Protein AF-A0A7S2BAM3-F1 (afdb_monomer)

Organism: NCBI:txid156173

Secondary structure (DSSP, 8-state):
--S---SSS---HHHHHHHHHHH-TT-HHHHHHHHHHHHHHHS--STTSHHHHHHHHHHGGGTHHHHHHHHHHHHGGG-HHHHHHHHHHHHHHH-SSSHHHHHHHH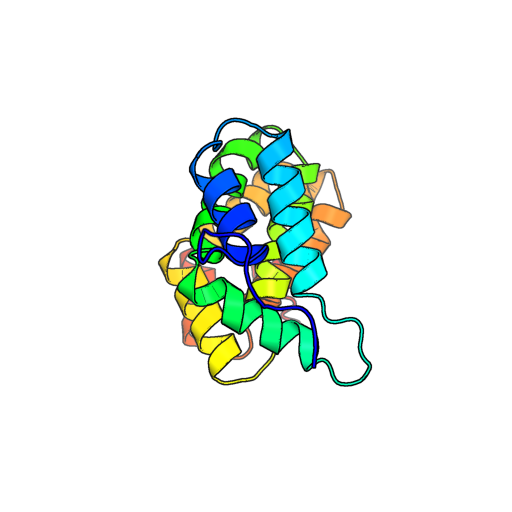HHHHTTHHHHHHHHHHHHTTT-HHHHHHHHHHHHHHHTT-HHHHHHHHHTT--GGGTT---

Radius of gyration: 15.67 Å; Cα contacts (8 Å, |Δi|>4): 222; chains: 1; bounding box: 31×48×42 Å

Sequence (167 aa):
RAAYESNGSGDSLFSVAIRAMSQHLQSMRVQLAGLRFIAHACSGSQEDGTAGASHAALFAPLGAMGATLAAMWTHVPGSSDAALTGCWALHALCAGSSPAARQRAARAVSEGAFVALVAVMRTHSSRLRSVYEAGCAALTAIVGEEEELRLAAEAAGVRSEWTGGSH

Solvent-accessible surface area (backbone atoms only — not comparable to full-atom values): 8896 Å² total; per-residue (Å²): 142,84,89,91,77,83,75,98,56,101,63,49,76,65,48,50,42,40,48,50,30,64,76,35,64,86,37,63,70,49,34,48,53,38,28,48,48,49,19,60,56,15,53,34,93,50,102,78,50,56,62,4,50,53,43,30,61,64,36,54,87,59,43,42,61,60,43,44,50,52,39,32,70,67,37,31,91,82,28,68,65,39,34,30,35,33,23,40,21,51,16,25,52,10,40,66,91,46,74,71,19,50,52,38,14,56,50,35,49,76,74,39,45,49,55,53,46,41,50,44,49,72,76,43,27,91,82,32,66,66,38,34,53,27,39,24,50,21,43,32,29,42,28,64,91,42,64,70,43,43,53,52,32,46,76,54,63,49,53,59,85,42,49,71,61,75,129

InterPro domains:
  IPR011989 Armadillo-like helical [G3DSA:1.25.10.10] (11-160)

Nearest PDB structures (foldseek):
  7sqc-assembly1_P0  TM=6.503E-01  e=2.611E+00  Chlamydomonas reinhardtii

pLDDT: mean 84.58, std 15.52, range [35.94, 95.94]

Mean predicted aligned error: 6.76 Å

Foldseek 3Di:
DDDPDDDPDNADPLLVLLVQLVVCLQDLVSLLVSLQVLLVQLVDPDPVSVRNLVVLVVNVVSCSLLSLLSSLVNPLLPDPSSLLSSLSSLLSSLADDDPSSQVSLVVSLVSPVLLSLVVNCVRPCVPDVSSLLSSLSNLLSSCPVPPVSVVSNVVSVNDPVSVPDDD

Structure (mmCIF, N/CA/C/O backbone):
data_AF-A0A7S2BAM3-F1
#
_entry.id   AF-A0A7S2BAM3-F1
#
loop_
_atom_site.group_PDB
_atom_site.id
_atom_site.type_symbol
_atom_site.label_atom_id
_atom_site.label_alt_id
_atom_site.label_comp_id
_atom_site.label_asym_id
_atom_site.label_entity_id
_atom_site.label_seq_id
_atom_site.pdbx_PDB_ins_code
_atom_site.Cartn_x
_atom_site.Cartn_y
_atom_site.Cartn_z
_atom_site.occupancy
_atom_site.B_iso_or_equiv
_atom_site.auth_seq_id
_atom_site.auth_comp_id
_atom_site.auth_asym_id
_atom_site.auth_atom_id
_atom_site.pdbx_PDB_model_num
ATOM 1 N N . ARG A 1 1 ? -7.253 32.234 -2.949 1.00 47.41 1 ARG A N 1
ATOM 2 C CA . ARG A 1 1 ? -7.460 33.001 -4.206 1.00 47.41 1 ARG A CA 1
ATOM 3 C C . ARG A 1 1 ? -6.062 33.248 -4.771 1.00 47.41 1 ARG A C 1
ATOM 5 O O . ARG A 1 1 ? -5.327 33.947 -4.102 1.00 47.41 1 ARG A O 1
ATOM 12 N N . ALA A 1 2 ? -5.544 32.649 -5.837 1.00 43.97 2 ALA A N 1
ATOM 13 C CA . ALA A 1 2 ? -6.028 31.833 -6.952 1.00 43.97 2 ALA A CA 1
ATOM 14 C C . ALA A 1 2 ? -4.862 30.870 -7.315 1.00 43.97 2 ALA A C 1
ATOM 16 O O . ALA A 1 2 ? -3.712 31.233 -7.103 1.00 43.97 2 ALA A O 1
ATOM 17 N N . ALA A 1 3 ? -5.064 29.617 -7.716 1.00 36.59 3 ALA A N 1
ATOM 18 C CA . ALA A 1 3 ? -5.393 29.265 -9.095 1.00 36.59 3 ALA A CA 1
ATOM 19 C C . ALA A 1 3 ? -5.883 27.803 -9.167 1.00 36.59 3 ALA A C 1
ATOM 21 O O . ALA A 1 3 ? -5.119 26.892 -9.467 1.00 36.59 3 ALA A O 1
ATOM 22 N N . TYR A 1 4 ? -7.162 27.582 -8.865 1.00 41.81 4 TYR A N 1
ATOM 23 C CA . TYR A 1 4 ? -7.838 26.299 -9.104 1.00 41.81 4 TYR A CA 1
ATOM 24 C C . TYR A 1 4 ? -9.052 26.484 -10.023 1.00 41.81 4 TYR A C 1
ATOM 26 O O . TYR A 1 4 ? -10.052 25.786 -9.903 1.00 41.81 4 TYR A O 1
ATOM 34 N N . GLU A 1 5 ? -8.965 27.441 -10.948 1.00 44.41 5 GLU A N 1
ATOM 35 C CA . GLU A 1 5 ? -9.977 27.629 -11.980 1.00 44.41 5 GLU A CA 1
ATOM 36 C C . GLU A 1 5 ? -9.396 27.365 -13.370 1.00 44.41 5 GLU A C 1
ATOM 38 O O . GLU A 1 5 ? -8.490 28.041 -13.851 1.00 44.41 5 GLU A O 1
ATOM 43 N N . SER A 1 6 ? -10.001 26.341 -13.971 1.00 52.62 6 SER A N 1
ATOM 44 C CA . SER A 1 6 ? -10.230 26.117 -15.394 1.00 52.62 6 SER A CA 1
ATOM 45 C C . SER A 1 6 ? -9.027 25.866 -16.302 1.00 52.62 6 SER A C 1
ATOM 47 O O . SER A 1 6 ? -8.514 26.764 -16.959 1.00 52.62 6 SER A O 1
ATOM 49 N N . ASN A 1 7 ? -8.750 24.577 -16.499 1.00 37.28 7 ASN A N 1
ATOM 50 C CA . ASN A 1 7 ? -8.525 24.036 -17.837 1.00 37.28 7 ASN A CA 1
ATOM 51 C C . ASN A 1 7 ? -9.506 22.874 -18.062 1.00 37.28 7 ASN A C 1
ATOM 53 O O . ASN A 1 7 ? -9.162 21.737 -17.781 1.00 37.28 7 ASN A O 1
ATOM 57 N N . GLY A 1 8 ? -10.736 23.177 -18.502 1.00 40.66 8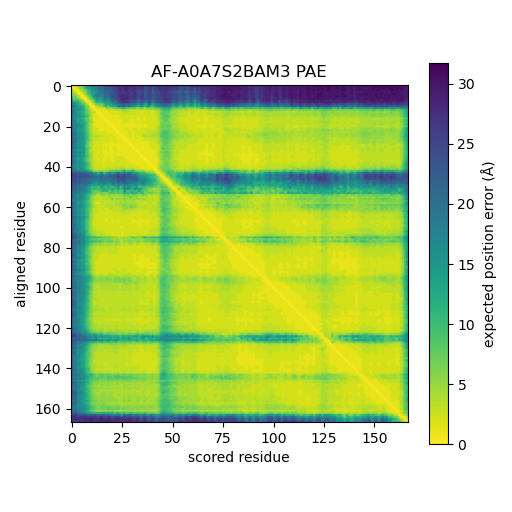 GLY A N 1
ATOM 58 C CA . GLY A 1 8 ? -11.633 22.362 -19.357 1.00 40.66 8 GLY A CA 1
ATOM 59 C C . GLY A 1 8 ? -11.940 20.871 -19.095 1.00 40.66 8 GLY A C 1
ATOM 60 O O . GLY A 1 8 ? -12.795 20.326 -19.782 1.00 40.66 8 GLY A O 1
ATOM 61 N N . SER A 1 9 ? -11.310 20.200 -18.138 1.00 47.66 9 SER A N 1
ATOM 62 C CA . SER A 1 9 ? -11.548 18.820 -17.712 1.00 47.66 9 SER A CA 1
ATOM 63 C C . SER A 1 9 ? -11.391 18.836 -16.200 1.00 47.66 9 SER A C 1
ATOM 65 O O . SER A 1 9 ? -10.351 19.272 -15.715 1.00 47.66 9 SER A O 1
ATOM 67 N N . GLY A 1 10 ? -12.414 18.446 -15.442 1.00 52.62 10 GLY A N 1
ATOM 68 C CA . GLY A 1 10 ? -12.460 18.532 -13.972 1.00 52.62 10 GLY A CA 1
ATOM 69 C C . GLY A 1 10 ? -11.477 17.618 -13.224 1.00 52.62 10 GLY A C 1
ATOM 70 O O . GLY A 1 10 ? -11.800 17.137 -12.143 1.00 52.62 10 GLY A O 1
ATOM 71 N N . ASP A 1 11 ? -10.303 17.355 -13.792 1.00 62.00 11 ASP A N 1
ATOM 72 C CA . ASP A 1 11 ? -9.311 16.432 -13.272 1.00 62.00 11 ASP A CA 1
ATOM 73 C C . ASP A 1 11 ? -8.252 17.186 -12.453 1.00 62.00 11 ASP A C 1
ATOM 75 O O . ASP A 1 11 ? -7.495 18.006 -12.975 1.00 62.00 11 ASP A O 1
ATOM 79 N N . SER A 1 12 ? -8.179 16.896 -11.152 1.00 85.75 12 SER A N 1
ATOM 80 C CA . SER A 1 12 ? -7.066 17.341 -10.312 1.00 85.75 12 SER A CA 1
ATOM 81 C C . SER A 1 12 ? -5.776 16.618 -10.716 1.00 85.75 12 SER A C 1
ATOM 83 O O . SER A 1 12 ? -5.812 15.528 -11.289 1.00 85.75 12 SER A O 1
ATOM 85 N N . LEU A 1 13 ? -4.607 17.169 -10.365 1.00 85.94 13 LEU A N 1
ATOM 86 C CA . LEU A 1 13 ? -3.326 16.479 -10.594 1.00 85.94 13 LEU A CA 1
ATOM 87 C C . LEU A 1 13 ? -3.334 15.056 -10.001 1.00 85.94 13 LEU A C 1
ATOM 89 O O . LEU A 1 13 ? -2.770 14.131 -10.584 1.00 85.94 13 LEU A O 1
ATOM 93 N N . PHE A 1 14 ? -4.032 14.875 -8.876 1.00 89.12 14 PHE A N 1
ATOM 94 C CA . PHE A 1 14 ? -4.244 13.576 -8.250 1.00 89.12 14 PHE A CA 1
ATOM 95 C C . PHE A 1 14 ? -5.040 12.625 -9.150 1.00 89.12 14 PHE A C 1
ATOM 97 O O . PHE A 1 14 ? -4.592 11.501 -9.373 1.00 89.12 14 PHE A O 1
ATOM 104 N N . SER A 1 15 ? -6.174 13.053 -9.720 1.00 90.56 15 SER A N 1
ATOM 105 C CA . SER A 1 15 ? -6.985 12.172 -10.573 1.00 90.56 15 SER A CA 1
ATOM 106 C C . SER A 1 15 ? -6.273 1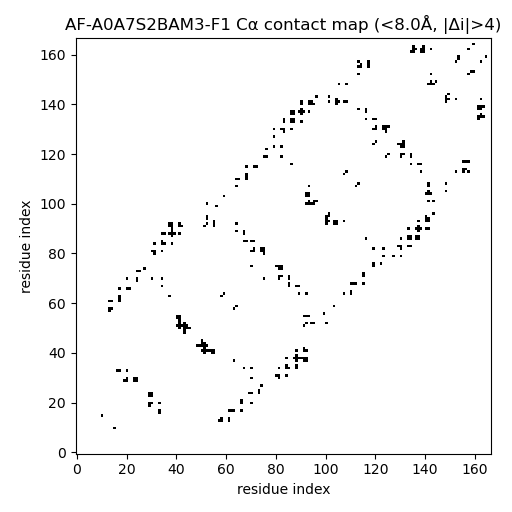1.828 -11.881 1.00 90.56 15 SER A C 1
ATOM 108 O O . SER A 1 15 ? -6.318 10.675 -12.312 1.00 90.56 15 SER A O 1
ATOM 110 N N . VAL A 1 16 ? -5.534 12.778 -12.468 1.00 92.00 16 VAL A N 1
ATOM 111 C CA . VAL A 1 16 ? -4.704 12.525 -13.656 1.00 92.00 16 VAL A CA 1
ATOM 112 C C . VAL A 1 16 ? -3.644 11.465 -13.367 1.00 92.00 16 VAL A C 1
ATOM 114 O O . VAL A 1 16 ? -3.495 10.527 -14.151 1.00 92.00 16 VAL A O 1
ATOM 117 N N . ALA A 1 17 ? -2.932 11.578 -12.241 1.00 93.00 17 ALA A N 1
ATOM 118 C CA . ALA A 1 17 ? -1.888 10.628 -11.871 1.00 93.00 17 ALA A CA 1
ATOM 119 C C . ALA A 1 17 ? -2.447 9.211 -11.665 1.00 93.00 17 ALA A C 1
ATOM 121 O O . ALA A 1 17 ? -1.928 8.256 -12.246 1.00 93.00 17 ALA A O 1
ATOM 122 N N . ILE A 1 18 ? -3.538 9.069 -10.903 1.00 94.06 18 ILE A N 1
ATOM 123 C CA . ILE A 1 18 ? -4.139 7.752 -10.646 1.00 94.06 18 ILE A CA 1
ATOM 124 C C . ILE A 1 18 ? -4.728 7.141 -11.924 1.00 94.06 18 ILE A C 1
ATOM 126 O O . ILE A 1 18 ? -4.567 5.941 -12.175 1.00 94.06 18 ILE A O 1
ATOM 130 N N . ARG A 1 19 ? -5.340 7.957 -12.792 1.00 93.94 19 ARG A N 1
ATOM 131 C CA . ARG A 1 19 ? -5.828 7.492 -14.096 1.00 93.94 19 ARG A CA 1
ATOM 132 C C . ARG A 1 19 ? -4.684 7.008 -14.981 1.00 93.94 19 ARG A C 1
ATOM 134 O O . ARG A 1 19 ? -4.799 5.937 -15.571 1.00 93.94 19 ARG A O 1
ATOM 141 N N . ALA A 1 20 ? -3.574 7.744 -15.038 1.00 94.88 20 ALA A N 1
ATOM 142 C CA . ALA A 1 20 ? -2.402 7.340 -15.809 1.00 94.88 20 ALA A CA 1
ATOM 143 C C . ALA A 1 20 ? -1.827 6.005 -15.309 1.00 94.88 20 ALA A C 1
ATOM 145 O O . ALA A 1 20 ? -1.548 5.122 -16.120 1.00 94.88 20 ALA A O 1
ATOM 146 N N . MET A 1 21 ? -1.717 5.815 -13.988 1.00 95.88 21 MET A N 1
ATOM 147 C CA . MET A 1 21 ? -1.318 4.525 -13.411 1.00 95.88 21 MET A CA 1
ATOM 148 C C . MET A 1 21 ? -2.269 3.399 -13.835 1.00 95.88 21 MET A C 1
ATOM 150 O O . MET A 1 21 ? -1.816 2.340 -14.264 1.00 95.88 21 MET A O 1
ATOM 154 N N . SER A 1 22 ? -3.578 3.643 -13.794 1.00 93.06 22 SER A N 1
ATOM 155 C CA . SER A 1 22 ? -4.593 2.640 -14.142 1.00 93.06 22 SER A CA 1
ATOM 156 C C . SER A 1 22 ? -4.605 2.288 -15.636 1.00 93.06 22 SER A C 1
ATOM 158 O O . SER A 1 22 ? -4.837 1.140 -16.001 1.00 93.06 22 SER A O 1
ATOM 160 N N . GLN A 1 23 ? -4.332 3.254 -16.516 1.00 94.88 23 GLN A N 1
ATOM 161 C CA . GLN A 1 23 ? -4.306 3.053 -17.972 1.00 94.88 23 GLN A CA 1
ATOM 162 C C . GLN A 1 23 ? -2.990 2.443 -18.472 1.00 94.88 23 GLN A C 1
ATOM 164 O O . GLN A 1 23 ? -2.959 1.810 -19.526 1.00 94.88 23 GLN A O 1
ATOM 169 N N . HIS A 1 24 ? -1.899 2.610 -17.722 1.00 94.25 24 HIS A N 1
ATOM 170 C CA . HIS A 1 24 ? -0.561 2.187 -18.132 1.00 94.25 24 HIS A CA 1
ATOM 171 C C . HIS A 1 24 ? 0.063 1.193 -17.150 1.00 94.25 24 HIS A C 1
ATOM 173 O O . HIS A 1 24 ? 1.232 1.329 -16.778 1.00 94.25 24 HIS A O 1
ATOM 179 N N . LEU A 1 25 ? -0.695 0.163 -16.758 1.00 93.00 25 LEU A N 1
ATOM 180 C CA . LEU A 1 25 ? -0.270 -0.853 -15.782 1.00 93.00 25 LEU A CA 1
ATOM 181 C C . LEU A 1 25 ? 1.092 -1.477 -16.104 1.00 93.00 25 LEU A C 1
ATOM 183 O O . LEU A 1 25 ? 1.901 -1.663 -15.207 1.00 93.00 25 LEU A O 1
ATOM 187 N N . GLN A 1 26 ? 1.391 -1.728 -17.380 1.00 94.56 26 GLN A N 1
ATOM 188 C CA . GLN A 1 26 ? 2.648 -2.360 -17.806 1.00 94.56 26 GLN A CA 1
ATOM 189 C C . GLN A 1 26 ? 3.839 -1.390 -17.895 1.00 94.56 26 GLN A C 1
ATOM 191 O O . GLN A 1 26 ? 4.984 -1.816 -18.032 1.00 94.56 26 GLN A O 1
ATOM 196 N N . SER A 1 27 ? 3.611 -0.077 -17.809 1.00 95.94 27 SER A N 1
ATOM 197 C CA . SER A 1 27 ? 4.690 0.908 -17.894 1.00 95.94 27 SER A CA 1
ATOM 198 C C . SER A 1 27 ? 5.327 1.135 -16.528 1.00 95.94 27 SER A C 1
ATOM 200 O O . SER A 1 27 ? 4.853 1.956 -15.743 1.00 95.94 27 SER A O 1
ATOM 202 N N . MET A 1 28 ? 6.456 0.468 -16.273 1.00 94.25 28 MET A N 1
ATOM 203 C CA . MET A 1 28 ? 7.255 0.649 -15.051 1.00 94.25 28 MET A CA 1
ATOM 204 C C . MET A 1 28 ? 7.527 2.131 -14.750 1.00 94.25 28 MET A C 1
ATOM 206 O O . MET A 1 28 ? 7.442 2.566 -13.606 1.00 94.25 28 MET A O 1
ATOM 210 N N . ARG A 1 29 ? 7.811 2.939 -15.781 1.00 95.25 29 ARG A N 1
ATOM 211 C CA . ARG A 1 29 ? 8.069 4.379 -15.620 1.00 95.25 29 ARG A CA 1
ATOM 212 C C . ARG A 1 29 ? 6.856 5.129 -15.074 1.00 95.25 29 ARG A C 1
ATOM 214 O O . ARG A 1 29 ? 7.026 5.962 -14.188 1.00 95.25 29 ARG A O 1
ATOM 221 N N . VAL A 1 30 ? 5.658 4.844 -15.591 1.00 95.75 30 VAL A N 1
ATOM 222 C CA . VAL A 1 30 ? 4.418 5.482 -15.119 1.00 95.75 30 VAL A CA 1
ATOM 223 C C . VAL A 1 30 ? 4.105 5.028 -13.699 1.00 95.75 30 VAL A C 1
ATOM 225 O O . VAL A 1 30 ? 3.806 5.864 -12.852 1.00 95.75 30 VAL A O 1
ATOM 228 N N . GLN A 1 31 ? 4.250 3.731 -13.418 1.00 95.94 31 GLN A N 1
ATOM 229 C CA . GLN A 1 31 ? 3.986 3.194 -12.086 1.00 95.94 31 GLN A CA 1
ATOM 230 C C . GLN A 1 31 ? 4.946 3.763 -11.040 1.00 95.94 31 GLN A C 1
ATOM 232 O O . GLN A 1 31 ? 4.497 4.263 -10.015 1.00 95.94 31 GLN A O 1
ATOM 237 N N . LEU A 1 32 ? 6.254 3.790 -11.309 1.00 94.69 32 LEU A N 1
ATOM 238 C CA . LEU A 1 32 ? 7.230 4.385 -10.393 1.00 94.69 32 LEU A CA 1
ATOM 239 C C . LEU A 1 32 ? 6.986 5.879 -10.169 1.00 94.69 32 LEU A C 1
ATOM 241 O O . LEU A 1 32 ? 7.071 6.341 -9.033 1.00 94.69 32 LEU A O 1
ATOM 245 N N . ALA A 1 33 ? 6.679 6.639 -11.223 1.00 95.38 33 ALA A N 1
ATOM 246 C CA . ALA A 1 33 ? 6.367 8.059 -11.087 1.00 95.38 33 ALA A CA 1
ATOM 247 C C . ALA A 1 33 ? 5.109 8.279 -10.233 1.00 95.38 33 ALA A C 1
ATOM 249 O O . ALA A 1 33 ? 5.120 9.118 -9.334 1.00 95.38 33 ALA A O 1
ATOM 250 N N . GLY A 1 34 ? 4.060 7.489 -10.468 1.00 95.19 34 GLY A N 1
ATOM 251 C CA . GLY A 1 34 ? 2.816 7.551 -9.710 1.00 95.19 34 GLY A CA 1
ATOM 252 C C . GLY A 1 34 ? 2.987 7.157 -8.242 1.00 95.19 34 GLY A C 1
ATOM 253 O O . GLY A 1 34 ? 2.559 7.894 -7.360 1.00 95.19 34 GLY A O 1
ATOM 254 N N . LEU A 1 35 ? 3.701 6.063 -7.960 1.00 95.50 35 LEU A N 1
ATOM 255 C CA . LEU A 1 35 ? 4.016 5.636 -6.594 1.00 95.50 35 LEU A CA 1
ATOM 256 C C . LEU A 1 35 ? 4.829 6.697 -5.839 1.00 95.50 35 LEU A C 1
ATOM 258 O O . LEU A 1 35 ? 4.502 7.022 -4.700 1.00 95.50 35 LEU A O 1
ATOM 262 N N . ARG A 1 36 ? 5.853 7.286 -6.477 1.00 94.44 36 ARG A N 1
ATOM 263 C CA . ARG A 1 36 ? 6.645 8.380 -5.883 1.00 94.44 36 ARG A CA 1
ATOM 264 C C . ARG A 1 36 ? 5.785 9.602 -5.599 1.00 94.44 36 ARG A C 1
ATOM 266 O O . ARG A 1 36 ? 5.934 10.218 -4.550 1.00 94.44 36 ARG A O 1
ATOM 273 N N . PHE A 1 37 ? 4.892 9.939 -6.524 1.00 93.81 37 PHE A N 1
ATOM 274 C CA . PHE A 1 37 ? 3.976 11.056 -6.367 1.00 93.81 37 PHE A CA 1
ATOM 275 C C . PHE A 1 37 ? 3.024 10.848 -5.186 1.00 93.81 37 PHE A C 1
ATOM 277 O O . PHE A 1 37 ? 2.916 11.737 -4.347 1.00 93.81 37 PHE A O 1
ATOM 284 N N . ILE A 1 38 ? 2.402 9.670 -5.071 1.00 92.75 38 ILE A N 1
ATOM 285 C CA . ILE A 1 38 ? 1.535 9.319 -3.936 1.00 92.75 38 ILE A CA 1
ATOM 286 C C . ILE A 1 38 ? 2.323 9.378 -2.626 1.00 92.75 38 ILE A C 1
ATOM 288 O O . ILE A 1 38 ? 1.888 10.048 -1.689 1.00 92.75 38 ILE A O 1
ATOM 292 N N . ALA A 1 39 ? 3.487 8.719 -2.574 1.00 91.62 39 ALA A N 1
ATOM 293 C CA . ALA A 1 39 ? 4.332 8.685 -1.387 1.00 91.62 39 ALA A CA 1
ATOM 294 C C . ALA A 1 39 ? 4.696 10.103 -0.933 1.00 91.62 39 ALA A C 1
ATOM 296 O O . ALA A 1 39 ? 4.464 10.444 0.219 1.00 91.62 39 ALA A O 1
ATOM 297 N N . HIS A 1 40 ? 5.175 10.951 -1.846 1.00 89.69 40 HIS A N 1
ATOM 298 C CA . HIS A 1 40 ? 5.594 12.314 -1.523 1.00 89.69 40 HIS A CA 1
ATOM 299 C C . HIS A 1 40 ? 4.424 13.235 -1.152 1.00 89.69 40 HIS A C 1
ATOM 301 O O . HIS A 1 40 ? 4.520 14.018 -0.211 1.00 89.69 40 HIS A O 1
ATOM 307 N N . ALA A 1 41 ? 3.303 13.139 -1.870 1.00 88.00 41 ALA A N 1
ATOM 308 C CA . ALA A 1 41 ? 2.128 13.954 -1.583 1.00 88.00 41 ALA A CA 1
ATOM 309 C C . ALA A 1 41 ? 1.528 13.615 -0.209 1.00 88.00 41 ALA A C 1
ATOM 311 O O . ALA A 1 41 ? 1.050 14.510 0.487 1.00 88.00 41 ALA A O 1
ATOM 312 N N . CYS A 1 42 ? 1.576 12.343 0.195 1.00 85.62 42 CYS A N 1
ATOM 313 C CA . CYS A 1 42 ? 1.017 11.876 1.462 1.00 85.62 42 CYS A CA 1
ATOM 314 C C . CYS A 1 42 ? 2.028 11.896 2.628 1.00 85.62 42 CYS A C 1
ATOM 316 O O . CYS A 1 42 ? 1.608 11.855 3.781 1.00 85.62 42 CYS A O 1
ATOM 318 N N . SER A 1 43 ? 3.340 12.000 2.380 1.00 75.62 43 SER A N 1
ATOM 319 C CA . SER A 1 43 ? 4.391 12.002 3.416 1.00 75.62 43 SER A CA 1
ATOM 320 C C . SER A 1 43 ? 4.583 13.370 4.094 1.00 75.62 43 SER A C 1
ATOM 322 O O . SER A 1 43 ? 5.711 13.836 4.220 1.00 75.62 43 SER A O 1
ATOM 324 N N . GLY A 1 44 ? 3.493 14.044 4.472 1.00 62.66 44 GLY A N 1
ATOM 325 C CA . GLY A 1 44 ? 3.460 15.448 4.910 1.00 62.66 44 GLY A CA 1
ATOM 326 C C . GLY A 1 44 ? 4.687 15.924 5.703 1.00 62.66 44 GLY A C 1
ATOM 327 O O . GLY A 1 44 ? 4.904 15.516 6.836 1.00 62.66 44 GLY A O 1
ATOM 328 N N . SER A 1 45 ? 5.457 16.832 5.096 1.00 46.78 45 SER A N 1
ATOM 329 C CA . SER A 1 45 ? 6.667 17.464 5.644 1.00 46.78 45 SER A CA 1
ATOM 330 C C . SER A 1 45 ? 6.343 18.748 6.426 1.00 46.78 45 SER A C 1
ATOM 332 O O . SER A 1 45 ? 6.931 19.801 6.171 1.00 46.78 45 SER A O 1
ATOM 334 N N . GLN A 1 46 ? 5.374 18.704 7.336 1.00 46.50 46 GLN A N 1
ATOM 335 C CA . GLN A 1 46 ? 5.131 19.789 8.293 1.00 46.50 46 GLN A CA 1
ATOM 336 C C . GLN A 1 46 ? 5.097 19.204 9.701 1.00 46.50 46 GLN A C 1
ATOM 338 O O . GLN A 1 46 ? 4.680 18.061 9.888 1.00 46.50 46 GLN A O 1
ATOM 343 N N . GLU A 1 47 ? 5.563 19.991 10.669 1.00 47.12 47 GLU A N 1
ATOM 344 C CA . GLU A 1 47 ? 5.781 19.605 12.073 1.00 47.12 47 GLU A CA 1
ATOM 345 C C . GLU A 1 47 ? 4.516 19.076 12.780 1.00 47.12 47 GLU A C 1
ATOM 347 O O . GLU A 1 47 ? 4.610 18.486 13.852 1.00 47.12 47 GLU A O 1
ATOM 352 N N . ASP A 1 48 ? 3.340 19.234 12.167 1.00 52.00 48 ASP A N 1
ATOM 353 C CA . ASP A 1 48 ? 2.036 18.821 12.680 1.00 52.00 48 ASP A CA 1
ATOM 354 C C . ASP A 1 48 ? 1.449 17.555 12.012 1.00 52.00 48 ASP A C 1
ATOM 356 O O . ASP A 1 48 ? 0.417 17.050 12.455 1.00 52.00 48 ASP A O 1
ATOM 360 N N . GLY A 1 49 ? 2.063 17.025 10.943 1.00 55.78 49 GLY A N 1
ATOM 361 C CA . GLY A 1 49 ? 1.602 15.816 10.239 1.00 55.78 49 GLY A CA 1
ATOM 362 C C . GLY A 1 49 ? 0.231 15.928 9.539 1.00 55.78 49 GLY A C 1
ATOM 363 O O . GLY A 1 49 ? -0.280 14.929 9.021 1.00 55.78 49 GLY A O 1
ATOM 364 N N . THR A 1 50 ? -0.384 17.116 9.478 1.00 59.34 50 THR A N 1
ATOM 365 C CA . THR A 1 50 ? -1.789 17.286 9.046 1.00 59.34 50 THR A CA 1
ATOM 366 C C . THR A 1 50 ? -1.966 17.312 7.522 1.00 59.34 50 THR A C 1
ATOM 368 O O . THR A 1 50 ? -2.956 16.798 6.987 1.00 59.34 50 THR A O 1
ATOM 371 N N . ALA A 1 51 ? -0.991 17.859 6.790 1.00 60.44 51 ALA A N 1
ATOM 372 C CA . ALA A 1 51 ? -1.050 17.984 5.331 1.00 60.44 51 ALA A CA 1
ATOM 373 C C . ALA A 1 51 ? -0.997 16.622 4.613 1.00 60.44 51 ALA A C 1
ATOM 375 O O . ALA A 1 51 ? -1.725 16.396 3.645 1.00 60.44 51 ALA A O 1
ATOM 376 N N . GLY A 1 52 ? -0.188 15.685 5.120 1.00 64.62 52 GLY A N 1
ATOM 377 C CA . GLY A 1 52 ? -0.082 14.330 4.569 1.00 64.62 52 GLY A CA 1
ATOM 378 C C . GLY A 1 52 ? -1.388 13.545 4.693 1.00 64.62 52 GLY A C 1
ATOM 379 O O . GLY A 1 52 ? -1.876 12.970 3.718 1.00 64.62 52 GLY A O 1
ATOM 380 N N . ALA A 1 53 ? -2.018 13.618 5.870 1.00 69.88 53 ALA A N 1
ATOM 381 C CA . ALA A 1 53 ? -3.334 13.031 6.108 1.00 69.88 53 ALA A CA 1
ATOM 382 C C . ALA A 1 53 ? -4.419 13.656 5.211 1.00 69.88 53 ALA A C 1
ATOM 384 O O . ALA A 1 53 ? -5.296 12.945 4.715 1.00 69.88 53 ALA A O 1
ATOM 385 N N . SER A 1 54 ? -4.329 14.965 4.953 1.00 75.69 54 SER A N 1
ATOM 386 C CA . SER A 1 54 ? -5.259 15.689 4.078 1.00 75.69 54 SER A CA 1
ATOM 387 C C . SER A 1 54 ? -5.157 15.235 2.618 1.00 75.69 54 SER A C 1
ATOM 389 O O . SER A 1 54 ? -6.178 14.974 1.983 1.00 75.69 54 SER A O 1
ATOM 391 N N . HIS A 1 55 ? -3.947 15.063 2.078 1.00 82.00 55 HIS A N 1
ATOM 392 C CA . HIS A 1 55 ? -3.778 14.549 0.716 1.00 82.00 55 HIS A CA 1
ATOM 393 C C . HIS A 1 55 ? -4.190 13.085 0.588 1.00 82.00 55 HIS A C 1
ATOM 395 O O . HIS A 1 55 ? -4.862 12.726 -0.377 1.00 82.00 55 HIS A O 1
ATOM 401 N N . ALA A 1 56 ? -3.866 12.241 1.567 1.00 81.81 56 ALA A N 1
ATOM 402 C CA . ALA A 1 56 ? -4.280 10.844 1.522 1.00 81.81 56 ALA A CA 1
ATOM 403 C C . ALA A 1 56 ? -5.814 10.685 1.524 1.00 81.81 56 ALA A C 1
ATOM 405 O O . ALA A 1 56 ? -6.345 9.800 0.850 1.00 81.81 56 ALA A O 1
ATOM 406 N N . ALA A 1 57 ? -6.538 11.582 2.203 1.00 82.38 57 ALA A N 1
ATOM 407 C CA . ALA A 1 57 ? -7.996 11.649 2.126 1.00 82.38 57 ALA A CA 1
ATOM 408 C C . ALA A 1 57 ? -8.504 12.041 0.722 1.00 82.38 57 ALA A C 1
ATOM 410 O O . ALA A 1 57 ? -9.514 11.502 0.277 1.00 82.38 57 ALA A O 1
ATOM 411 N N . LEU A 1 58 ? -7.794 12.914 -0.005 1.00 84.50 58 LEU A N 1
ATOM 412 C CA . LEU A 1 58 ? -8.125 13.268 -1.396 1.00 84.50 58 LEU A CA 1
ATOM 413 C C . LEU A 1 58 ? -7.835 12.129 -2.383 1.00 84.50 58 LEU A C 1
ATOM 415 O O . LEU A 1 58 ? -8.539 11.982 -3.379 1.00 84.50 58 LEU A O 1
ATOM 419 N N . PHE A 1 59 ? -6.822 11.308 -2.110 1.00 84.06 59 PHE A N 1
ATOM 420 C CA . PHE A 1 59 ? -6.467 10.151 -2.933 1.00 84.06 59 PHE A CA 1
ATOM 421 C C . PHE A 1 59 ? -7.402 8.952 -2.751 1.00 84.06 59 PHE A C 1
ATOM 423 O O . PHE A 1 59 ? -7.575 8.165 -3.685 1.00 84.06 59 PHE A O 1
ATOM 430 N N . ALA A 1 60 ? -8.013 8.809 -1.574 1.00 82.81 60 ALA A N 1
ATOM 431 C CA . ALA A 1 60 ? -8.911 7.701 -1.263 1.00 82.81 60 ALA A CA 1
ATOM 432 C C . ALA A 1 60 ? -10.062 7.530 -2.283 1.00 82.81 60 ALA A C 1
ATOM 434 O O . ALA A 1 60 ? -10.170 6.439 -2.848 1.00 82.81 60 ALA A O 1
ATOM 435 N N . PRO A 1 61 ? -10.877 8.559 -2.609 1.00 86.25 61 PRO A N 1
ATOM 436 C CA . PRO A 1 61 ? -11.952 8.414 -3.596 1.00 86.25 61 PRO A CA 1
ATOM 437 C C . PRO A 1 61 ? -11.447 8.211 -5.032 1.00 86.25 61 PRO A C 1
ATOM 439 O O . PRO A 1 61 ? -12.214 7.785 -5.889 1.00 86.25 61 PRO A O 1
ATOM 442 N N . LEU A 1 62 ? -10.172 8.496 -5.310 1.00 88.50 62 LEU A N 1
ATOM 443 C CA . LEU A 1 62 ? -9.583 8.358 -6.643 1.00 88.50 62 LEU A CA 1
ATOM 444 C C . LEU A 1 62 ? -9.086 6.938 -6.940 1.00 88.50 62 LEU A C 1
ATOM 446 O O . LEU A 1 62 ? -8.671 6.673 -8.063 1.00 88.50 62 LEU A O 1
ATOM 450 N N . GLY A 1 63 ? -9.112 6.027 -5.961 1.00 89.69 63 GLY A N 1
ATOM 451 C CA . GLY A 1 63 ? -8.632 4.653 -6.136 1.00 89.69 63 GLY A CA 1
ATOM 452 C C . GLY A 1 63 ? -7.112 4.511 -6.025 1.00 89.69 63 GLY A C 1
ATOM 453 O O . GLY A 1 63 ? -6.537 3.572 -6.572 1.00 89.69 63 GLY A O 1
ATOM 454 N N . ALA A 1 64 ? -6.442 5.426 -5.315 1.00 92.06 64 ALA A N 1
ATOM 455 C CA . ALA A 1 64 ? -4.986 5.389 -5.163 1.00 92.06 64 ALA A CA 1
ATOM 456 C C . ALA A 1 64 ? -4.471 4.110 -4.482 1.00 92.06 64 ALA A C 1
ATOM 458 O O . ALA A 1 64 ? -3.376 3.651 -4.806 1.00 92.06 64 ALA A O 1
ATOM 459 N N . MET A 1 65 ? -5.264 3.522 -3.579 1.00 93.75 65 MET A N 1
ATOM 460 C CA . MET A 1 65 ? -4.945 2.250 -2.922 1.00 93.75 65 MET A CA 1
ATOM 461 C C . MET A 1 65 ? -4.837 1.121 -3.953 1.00 93.75 65 MET A C 1
ATOM 463 O O . MET A 1 65 ? -3.764 0.543 -4.131 1.00 93.75 65 MET A O 1
ATOM 467 N N . GLY A 1 66 ? -5.904 0.903 -4.723 1.00 94.00 66 GLY A N 1
ATOM 468 C CA . GLY A 1 66 ? -5.941 -0.104 -5.777 1.00 94.00 66 GLY A CA 1
ATOM 469 C C . GLY A 1 66 ? -4.884 0.128 -6.854 1.00 94.00 66 GLY A C 1
ATOM 470 O O . GLY A 1 66 ? -4.230 -0.821 -7.277 1.00 94.00 66 GLY A O 1
ATOM 471 N N . ALA A 1 67 ? -4.638 1.383 -7.248 1.00 94.06 67 ALA A N 1
ATOM 472 C CA . ALA A 1 67 ? -3.570 1.713 -8.193 1.00 94.06 67 ALA A CA 1
ATOM 473 C C . ALA A 1 67 ? -2.176 1.366 -7.641 1.00 94.06 67 ALA A C 1
ATOM 475 O O . ALA A 1 67 ? -1.347 0.810 -8.360 1.00 94.06 67 ALA A O 1
ATOM 476 N N . THR A 1 68 ? -1.931 1.642 -6.357 1.00 95.19 68 THR A N 1
ATOM 477 C CA . THR A 1 68 ? -0.675 1.298 -5.673 1.00 95.19 68 THR A CA 1
ATOM 478 C C . THR A 1 68 ? -0.478 -0.213 -5.624 1.00 95.19 68 THR A C 1
ATOM 480 O O . THR A 1 68 ? 0.581 -0.711 -6.001 1.00 95.19 68 THR A O 1
ATOM 483 N N . LEU A 1 69 ? -1.510 -0.961 -5.233 1.00 94.88 69 LEU A N 1
ATOM 484 C CA . LEU A 1 69 ? -1.445 -2.418 -5.155 1.00 94.88 69 LEU A CA 1
ATOM 485 C C . LEU A 1 69 ? -1.295 -3.057 -6.538 1.00 94.88 69 LEU A C 1
ATOM 487 O O . LEU A 1 69 ? -0.469 -3.949 -6.705 1.00 94.88 69 LEU A O 1
ATOM 491 N N . ALA A 1 70 ? -2.004 -2.569 -7.557 1.00 94.25 70 ALA A N 1
ATOM 492 C CA . ALA A 1 70 ? -1.855 -3.044 -8.932 1.00 94.25 70 ALA A CA 1
ATOM 493 C C . ALA A 1 70 ? -0.436 -2.803 -9.477 1.00 94.25 70 ALA A C 1
ATOM 495 O O . ALA A 1 70 ? 0.151 -3.688 -10.110 1.00 94.25 70 ALA A O 1
ATOM 496 N N . ALA A 1 71 ? 0.141 -1.631 -9.192 1.00 94.19 71 ALA A N 1
ATOM 497 C CA . ALA A 1 71 ? 1.526 -1.320 -9.522 1.00 94.19 71 ALA A CA 1
ATOM 498 C C . ALA A 1 71 ? 2.492 -2.288 -8.830 1.00 94.19 71 ALA A C 1
ATOM 500 O O . ALA A 1 71 ? 3.390 -2.832 -9.477 1.00 94.19 71 ALA A O 1
ATOM 501 N N . MET A 1 72 ? 2.277 -2.544 -7.535 1.00 93.06 72 MET A N 1
ATOM 502 C CA . MET A 1 72 ? 3.087 -3.484 -6.769 1.00 93.06 72 MET A CA 1
ATOM 503 C C . MET A 1 72 ? 2.990 -4.896 -7.348 1.00 93.06 72 MET A C 1
ATOM 505 O O . MET A 1 72 ? 4.016 -5.503 -7.632 1.00 93.06 72 MET A O 1
ATOM 509 N N . TRP A 1 73 ? 1.790 -5.396 -7.633 1.00 93.00 73 TRP A N 1
ATOM 510 C CA . TRP A 1 73 ? 1.613 -6.731 -8.205 1.00 93.00 73 TRP A CA 1
ATOM 511 C C . TRP A 1 73 ? 2.299 -6.920 -9.551 1.00 93.00 73 TRP A C 1
ATOM 513 O O . TRP A 1 73 ? 2.884 -7.970 -9.807 1.00 93.00 73 TRP A O 1
ATOM 523 N N . THR A 1 74 ? 2.253 -5.892 -10.393 1.00 92.94 74 THR A N 1
ATOM 524 C CA . THR A 1 74 ? 2.804 -5.966 -11.747 1.00 92.94 74 THR A CA 1
ATOM 525 C C . THR A 1 74 ? 4.331 -5.881 -11.745 1.00 92.94 74 THR A C 1
ATOM 527 O O . THR A 1 74 ? 4.989 -6.588 -12.504 1.00 92.94 74 THR A O 1
ATOM 530 N N . HIS A 1 75 ? 4.908 -5.027 -10.893 1.00 90.81 75 HIS A N 1
ATOM 531 C CA . HIS A 1 75 ? 6.310 -4.609 -11.026 1.00 90.81 75 HIS A CA 1
ATOM 532 C C . HIS A 1 75 ? 7.230 -5.049 -9.893 1.00 90.81 75 HIS A C 1
ATOM 534 O O . HIS A 1 75 ? 8.441 -5.125 -10.110 1.00 90.81 75 HIS A O 1
ATOM 540 N N . VAL A 1 76 ? 6.700 -5.382 -8.710 1.00 84.94 76 VAL A N 1
ATOM 541 C CA . VAL A 1 76 ? 7.517 -5.861 -7.582 1.00 84.94 76 VAL A CA 1
ATOM 542 C C . VAL A 1 76 ? 8.363 -7.066 -7.967 1.00 84.94 76 VAL A C 1
ATOM 544 O O . VAL A 1 76 ? 9.551 -7.013 -7.676 1.00 84.94 76 VAL A O 1
ATOM 547 N N . PRO A 1 77 ? 7.869 -8.121 -8.646 1.00 84.88 77 PRO A N 1
ATOM 548 C CA . PRO A 1 77 ? 8.695 -9.302 -8.907 1.00 84.88 77 PRO A CA 1
ATOM 549 C C . PRO A 1 77 ? 10.012 -8.998 -9.641 1.00 84.88 77 PRO A C 1
ATOM 551 O O . PRO A 1 77 ? 11.007 -9.680 -9.412 1.00 84.88 77 PRO A O 1
ATOM 554 N N . GLY A 1 78 ? 10.031 -7.957 -10.483 1.00 84.62 78 GLY A N 1
ATOM 555 C CA . GLY A 1 78 ? 11.190 -7.566 -11.289 1.00 84.62 78 GLY A CA 1
ATOM 556 C C . GLY A 1 78 ? 11.926 -6.302 -10.830 1.00 84.62 78 GLY A C 1
ATOM 557 O O . GLY A 1 78 ? 12.930 -5.954 -11.445 1.00 84.62 78 GLY A O 1
ATOM 558 N N . SER A 1 79 ? 11.454 -5.588 -9.799 1.00 89.31 79 SER A N 1
ATOM 559 C CA . SER A 1 79 ? 12.033 -4.295 -9.407 1.00 89.31 79 SER A CA 1
ATOM 560 C C . SER A 1 79 ? 11.990 -4.037 -7.902 1.00 89.31 79 SER A C 1
ATOM 562 O O . SER A 1 79 ? 10.930 -3.855 -7.300 1.00 89.31 79 SER A O 1
ATOM 564 N N . SER A 1 80 ? 13.180 -3.916 -7.310 1.00 89.88 80 SER A N 1
ATOM 565 C CA . SER A 1 80 ? 13.356 -3.461 -5.930 1.00 89.88 80 SER A CA 1
ATOM 566 C C . SER A 1 80 ? 12.917 -2.014 -5.718 1.00 89.88 80 SER A C 1
ATOM 568 O O . SER A 1 80 ? 12.433 -1.680 -4.641 1.00 89.88 80 SER A O 1
ATOM 570 N N . ASP A 1 81 ? 13.045 -1.159 -6.734 1.00 91.38 81 ASP A N 1
ATOM 571 C CA . ASP A 1 81 ? 12.610 0.239 -6.662 1.00 91.38 81 ASP A CA 1
ATOM 572 C C . ASP A 1 81 ? 11.086 0.338 -6.607 1.00 91.38 81 ASP A C 1
ATOM 574 O O . ASP A 1 81 ? 10.545 1.149 -5.851 1.00 91.38 81 ASP A O 1
ATOM 578 N N . ALA A 1 82 ? 10.388 -0.503 -7.378 1.00 91.69 82 ALA A N 1
ATOM 579 C CA . ALA A 1 82 ? 8.933 -0.598 -7.327 1.00 91.69 82 ALA A CA 1
ATOM 580 C C . ALA A 1 82 ? 8.466 -1.142 -5.974 1.00 91.69 82 ALA A C 1
ATOM 582 O O . ALA A 1 82 ? 7.504 -0.623 -5.414 1.00 91.69 82 ALA A O 1
ATOM 583 N N . ALA A 1 83 ? 9.184 -2.122 -5.416 1.00 92.56 83 ALA A N 1
ATOM 584 C CA . ALA A 1 83 ? 8.932 -2.627 -4.071 1.00 92.56 83 ALA A CA 1
ATOM 585 C C . ALA A 1 83 ? 9.115 -1.545 -3.001 1.00 92.56 83 ALA A C 1
ATOM 587 O O . ALA A 1 83 ? 8.188 -1.273 -2.244 1.00 92.56 83 ALA A O 1
ATOM 588 N N . LEU A 1 84 ? 10.269 -0.875 -2.987 1.00 94.00 84 LEU A N 1
ATOM 589 C CA . LEU A 1 84 ? 10.578 0.192 -2.037 1.00 94.00 84 LEU A CA 1
ATOM 590 C C . LEU A 1 84 ? 9.551 1.327 -2.112 1.00 94.00 84 LEU A C 1
ATOM 592 O O . LEU A 1 84 ? 8.969 1.720 -1.103 1.00 94.00 84 LEU A O 1
ATOM 596 N N . THR A 1 85 ? 9.320 1.847 -3.317 1.00 94.38 85 THR A N 1
ATOM 597 C CA . THR A 1 85 ? 8.419 2.986 -3.527 1.00 94.38 85 THR A CA 1
ATOM 598 C C . THR A 1 85 ? 6.966 2.596 -3.248 1.00 94.38 85 THR A C 1
ATOM 600 O O 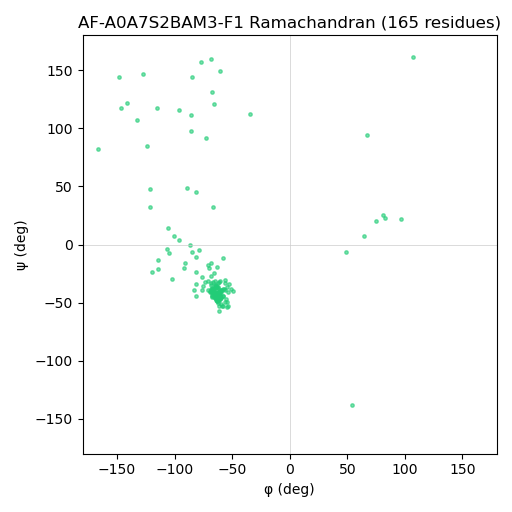. THR A 1 85 ? 6.227 3.382 -2.664 1.00 94.38 85 THR A O 1
ATOM 603 N N . GLY A 1 86 ? 6.559 1.379 -3.622 1.00 95.06 86 GLY A N 1
ATOM 604 C CA . GLY A 1 86 ? 5.231 0.840 -3.334 1.00 95.06 86 GLY A CA 1
ATOM 605 C C . GLY A 1 86 ? 4.951 0.744 -1.837 1.00 95.06 86 GLY A C 1
ATOM 606 O O . GLY A 1 86 ? 3.909 1.212 -1.381 1.00 95.06 86 GLY A O 1
ATOM 607 N N . CYS A 1 87 ? 5.911 0.234 -1.059 1.00 95.56 87 CYS A N 1
ATOM 608 C CA . CYS A 1 87 ? 5.809 0.204 0.399 1.00 95.56 87 CYS A CA 1
ATOM 609 C C . CYS A 1 87 ? 5.657 1.612 0.992 1.00 95.56 87 CYS A C 1
ATOM 611 O O . CYS A 1 87 ? 4.767 1.834 1.810 1.00 95.56 87 CYS A O 1
ATOM 613 N N . TRP A 1 88 ? 6.459 2.585 0.548 1.00 94.81 88 TRP A N 1
ATOM 614 C CA . TRP A 1 88 ? 6.334 3.966 1.028 1.00 94.81 88 TRP A CA 1
ATOM 615 C C . TRP A 1 88 ? 5.009 4.626 0.642 1.00 94.81 88 TRP A C 1
ATOM 617 O O . TRP A 1 88 ? 4.437 5.356 1.450 1.00 94.81 88 TRP A O 1
ATOM 627 N N . ALA A 1 89 ? 4.491 4.351 -0.556 1.00 94.62 89 ALA A N 1
ATOM 628 C CA . ALA A 1 89 ? 3.181 4.836 -0.977 1.00 94.62 89 ALA A CA 1
ATOM 629 C C . ALA A 1 89 ? 2.061 4.258 -0.097 1.00 94.62 89 ALA A C 1
ATOM 631 O O . ALA A 1 89 ? 1.224 5.015 0.391 1.00 94.62 89 ALA A O 1
ATOM 632 N N . LEU A 1 90 ? 2.079 2.945 0.170 1.00 94.81 90 LEU A N 1
ATOM 633 C CA . LEU A 1 90 ? 1.127 2.301 1.084 1.00 94.81 90 LEU A CA 1
ATOM 634 C C . LEU A 1 90 ? 1.229 2.849 2.506 1.00 94.81 90 LEU A C 1
ATOM 636 O O . LEU A 1 90 ? 0.201 3.167 3.104 1.00 94.81 90 LEU A O 1
ATOM 640 N N . HIS A 1 91 ? 2.450 2.994 3.028 1.00 93.69 91 HIS A N 1
ATOM 641 C CA . HIS A 1 91 ? 2.689 3.597 4.335 1.00 93.69 91 HIS A CA 1
ATOM 642 C C . HIS A 1 91 ? 2.054 4.987 4.400 1.00 93.69 91 HIS A C 1
ATOM 644 O O . HIS A 1 91 ? 1.220 5.235 5.261 1.00 93.69 91 HIS A O 1
ATOM 650 N N . ALA A 1 92 ? 2.363 5.871 3.452 1.00 91.81 92 ALA A N 1
ATOM 651 C CA . ALA A 1 92 ? 1.843 7.234 3.455 1.00 91.81 92 ALA A CA 1
ATOM 652 C C . ALA A 1 92 ? 0.307 7.283 3.291 1.00 91.81 92 ALA A C 1
ATOM 654 O O . ALA A 1 92 ? -0.371 8.099 3.919 1.00 91.81 92 ALA A O 1
ATOM 655 N N . LEU A 1 93 ? -0.268 6.366 2.504 1.00 91.75 93 LEU A N 1
ATOM 656 C CA . LEU A 1 93 ? -1.716 6.215 2.346 1.00 91.75 93 LEU A CA 1
ATOM 657 C C . LEU A 1 93 ? -2.427 5.633 3.570 1.00 91.75 93 LEU A C 1
ATOM 659 O O . LEU A 1 93 ? -3.643 5.791 3.648 1.00 91.75 93 LEU A O 1
ATOM 663 N N . CYS A 1 94 ? -1.733 4.989 4.505 1.00 91.94 94 CYS A N 1
ATOM 664 C CA . CYS A 1 94 ? -2.346 4.403 5.706 1.00 91.94 94 CYS A CA 1
ATOM 665 C C . CYS A 1 94 ? -1.899 5.083 7.004 1.00 91.94 94 CYS A C 1
ATOM 667 O O . CYS A 1 94 ? -2.539 4.900 8.032 1.00 91.94 94 CYS A O 1
ATOM 669 N N . ALA A 1 95 ? -0.846 5.898 6.959 1.00 88.25 95 ALA A N 1
ATOM 670 C CA . ALA A 1 95 ? -0.252 6.514 8.133 1.00 88.25 95 ALA A CA 1
ATOM 671 C C . ALA A 1 95 ? -1.229 7.421 8.900 1.00 88.25 95 ALA A C 1
ATOM 673 O O . ALA A 1 95 ? -2.106 8.093 8.329 1.00 88.25 95 ALA A O 1
ATOM 674 N N . GLY A 1 96 ? -0.995 7.460 10.213 1.00 85.00 96 GLY A N 1
ATOM 675 C CA . GLY A 1 96 ? -1.732 8.238 11.200 1.00 85.00 96 GLY A CA 1
ATOM 676 C C . GLY A 1 96 ? -2.638 7.381 12.085 1.00 85.00 96 GLY A C 1
ATOM 677 O O . GLY A 1 96 ? -3.010 6.268 11.734 1.00 85.00 96 GLY A O 1
ATOM 678 N N . SER A 1 97 ? -3.038 7.942 13.225 1.00 83.88 97 SER A N 1
ATOM 679 C CA . SER A 1 97 ? -3.904 7.270 14.213 1.00 83.88 97 SER A CA 1
ATOM 680 C C . SER A 1 97 ? -5.340 7.809 14.212 1.00 83.88 97 SER A C 1
ATOM 682 O O . SER A 1 97 ? -6.109 7.578 15.145 1.00 83.88 97 SER A O 1
ATOM 684 N N . SER A 1 98 ? -5.725 8.570 13.183 1.00 86.38 98 SER A N 1
ATOM 685 C CA . SER A 1 98 ? -7.081 9.113 13.066 1.00 86.38 98 SER A CA 1
ATOM 686 C C . SER A 1 98 ? -8.078 8.038 12.603 1.00 86.38 98 SER A C 1
ATOM 688 O O . SER A 1 98 ? -7.685 7.084 11.926 1.00 86.38 98 SER A O 1
ATOM 690 N N . PRO A 1 99 ? -9.389 8.191 12.876 1.00 87.50 99 PRO A N 1
ATOM 691 C CA . PRO A 1 99 ? -10.407 7.273 12.356 1.00 87.50 99 PRO A CA 1
ATOM 692 C C . PRO A 1 99 ? -10.358 7.118 10.826 1.00 87.50 99 PRO A C 1
ATOM 694 O O . PRO A 1 99 ? -10.520 6.019 10.303 1.00 87.50 99 PRO A O 1
ATOM 697 N N . ALA A 1 100 ? -10.060 8.203 10.103 1.00 87.19 100 ALA A N 1
ATOM 698 C CA . ALA A 1 100 ? -9.902 8.174 8.650 1.00 87.19 100 ALA A CA 1
ATOM 699 C C . ALA A 1 100 ? -8.648 7.400 8.203 1.00 87.19 100 ALA A C 1
ATOM 701 O O . ALA A 1 100 ? -8.657 6.768 7.149 1.00 87.19 100 ALA A O 1
ATOM 702 N N . ALA A 1 101 ? -7.558 7.433 8.979 1.00 86.94 101 ALA A N 1
ATOM 703 C CA . ALA A 1 101 ? -6.383 6.597 8.727 1.00 86.94 101 ALA A CA 1
ATOM 704 C C . ALA A 1 101 ? -6.703 5.112 8.920 1.00 86.94 101 ALA A C 1
ATOM 706 O O . ALA A 1 101 ? -6.437 4.314 8.026 1.00 86.94 101 ALA A O 1
ATOM 707 N N . ARG A 1 102 ? -7.403 4.767 10.005 1.00 88.81 102 ARG A N 1
ATOM 708 C CA . ARG A 1 102 ? -7.865 3.393 10.249 1.00 88.81 102 ARG A CA 1
ATOM 709 C C . ARG A 1 102 ? -8.788 2.874 9.152 1.00 88.81 102 ARG A C 1
ATOM 711 O O . ARG A 1 102 ? -8.633 1.744 8.701 1.00 88.81 102 ARG A O 1
ATOM 718 N N . GLN A 1 103 ? -9.699 3.708 8.652 1.00 90.88 103 GLN A N 1
ATOM 719 C CA . GLN A 1 103 ? -10.554 3.334 7.524 1.00 90.88 103 GLN A CA 1
ATOM 720 C C . GLN A 1 103 ? -9.740 3.070 6.246 1.00 90.88 103 GLN A C 1
ATOM 722 O O . GLN A 1 103 ? -10.024 2.113 5.525 1.00 90.88 103 GLN A O 1
ATOM 727 N N . ARG A 1 104 ? -8.711 3.886 5.969 1.00 91.81 104 ARG A N 1
ATOM 728 C CA . ARG A 1 104 ? -7.784 3.657 4.846 1.00 91.81 104 ARG A CA 1
ATOM 729 C C . ARG A 1 104 ? -6.998 2.356 5.026 1.00 91.81 104 ARG A C 1
ATOM 731 O O . ARG A 1 104 ? -6.892 1.602 4.065 1.00 91.81 104 ARG A O 1
ATOM 738 N N . ALA A 1 105 ? -6.522 2.061 6.234 1.00 91.75 105 ALA A N 1
ATOM 739 C CA . ALA A 1 105 ? -5.820 0.819 6.549 1.00 91.75 105 ALA A CA 1
ATOM 740 C C . ALA A 1 105 ? -6.713 -0.419 6.354 1.00 91.75 105 ALA A C 1
ATOM 742 O O . ALA A 1 105 ? -6.347 -1.328 5.610 1.00 91.75 105 ALA A O 1
ATOM 743 N N . ALA A 1 106 ? -7.927 -0.423 6.913 1.00 92.31 106 ALA A N 1
ATOM 744 C CA . ALA A 1 106 ? -8.892 -1.507 6.713 1.00 92.31 106 ALA A CA 1
ATOM 745 C C . ALA A 1 106 ? -9.226 -1.711 5.223 1.00 92.31 106 ALA A C 1
ATOM 747 O O . ALA A 1 106 ? -9.338 -2.842 4.745 1.00 92.31 106 ALA A O 1
ATOM 748 N N . ARG A 1 107 ? -9.325 -0.614 4.460 1.00 92.81 107 ARG A N 1
ATOM 749 C CA . ARG A 1 107 ? -9.517 -0.667 3.008 1.00 92.81 107 ARG A CA 1
ATOM 750 C C . ARG A 1 107 ? -8.302 -1.238 2.273 1.00 92.81 107 ARG A C 1
ATOM 752 O O . ARG A 1 107 ? -8.476 -2.015 1.344 1.00 92.81 107 ARG A O 1
ATOM 759 N N . ALA A 1 108 ? -7.087 -0.887 2.686 1.00 93.81 108 ALA A N 1
ATOM 760 C CA . ALA A 1 108 ? -5.867 -1.471 2.137 1.00 93.81 108 ALA A CA 1
ATOM 761 C C . ALA A 1 108 ? -5.863 -2.994 2.322 1.00 93.81 108 ALA A C 1
ATOM 763 O O . ALA A 1 108 ? -5.563 -3.736 1.386 1.00 93.81 108 ALA A O 1
ATOM 764 N N . VAL A 1 109 ? -6.250 -3.468 3.511 1.00 94.25 109 VAL A N 1
ATOM 765 C CA . VAL A 1 109 ? -6.350 -4.901 3.814 1.00 94.25 109 VAL A CA 1
ATOM 766 C C . VAL A 1 109 ? -7.374 -5.589 2.916 1.00 94.25 109 VAL A C 1
ATOM 768 O O . VAL A 1 109 ? -7.042 -6.612 2.318 1.00 94.25 109 VAL A O 1
ATOM 771 N N . SER A 1 110 ? -8.575 -5.022 2.753 1.00 93.19 110 SER A N 1
ATOM 772 C CA . SER A 1 110 ? -9.602 -5.624 1.890 1.00 93.19 110 SER A CA 1
ATOM 773 C C . SER A 1 110 ? -9.221 -5.644 0.405 1.00 93.19 110 SER A C 1
ATOM 775 O O . SER A 1 110 ? -9.681 -6.516 -0.328 1.00 93.19 110 SER A O 1
ATOM 777 N N . GLU A 1 111 ? -8.339 -4.743 -0.034 1.00 93.44 111 GLU A N 1
ATOM 778 C CA . GLU A 1 111 ? -7.767 -4.736 -1.387 1.00 93.44 111 GLU A CA 1
ATOM 779 C C . GLU A 1 111 ? -6.510 -5.620 -1.533 1.00 93.44 111 GLU A C 1
ATOM 781 O O . GLU A 1 111 ? -5.963 -5.748 -2.630 1.00 93.44 111 GLU A O 1
ATOM 786 N N . GLY A 1 112 ? -6.064 -6.283 -0.459 1.00 93.88 112 GLY A N 1
ATOM 787 C CA . GLY A 1 112 ? -4.980 -7.269 -0.495 1.00 93.88 112 GLY A CA 1
ATOM 788 C C . GLY A 1 112 ? -3.594 -6.735 -0.124 1.00 93.88 112 GLY A C 1
ATOM 789 O O . GLY A 1 112 ? -2.588 -7.353 -0.486 1.00 93.88 112 GLY A O 1
ATOM 790 N N . ALA A 1 113 ? -3.507 -5.621 0.612 1.00 95.44 113 ALA A N 1
ATOM 791 C CA . ALA A 1 113 ? -2.228 -5.015 0.990 1.00 95.44 113 ALA A CA 1
ATOM 792 C C . ALA A 1 113 ? -1.295 -5.960 1.759 1.00 95.44 113 ALA A C 1
ATOM 794 O O . ALA A 1 113 ? -0.095 -5.969 1.488 1.00 95.44 113 ALA A O 1
ATOM 795 N N . PHE A 1 114 ? -1.811 -6.808 2.657 1.00 95.69 114 PHE A N 1
ATOM 796 C CA . PHE A 1 114 ? -0.957 -7.771 3.362 1.00 95.69 114 PHE A CA 1
ATOM 797 C C . PHE A 1 114 ? -0.331 -8.795 2.427 1.00 95.69 114 PHE A C 1
ATOM 799 O O . PHE A 1 114 ? 0.864 -9.053 2.529 1.00 95.69 114 PHE A O 1
ATOM 806 N N . VAL A 1 115 ? -1.092 -9.328 1.472 1.00 94.38 115 VAL A N 1
ATOM 807 C CA . VAL A 1 115 ? -0.553 -10.282 0.495 1.00 94.38 115 VAL A CA 1
ATOM 808 C C . VAL A 1 115 ? 0.557 -9.606 -0.322 1.00 94.38 115 VAL A C 1
ATOM 810 O O . VAL A 1 115 ? 1.613 -10.205 -0.535 1.00 94.38 115 VAL A O 1
ATOM 813 N N . ALA A 1 116 ? 0.358 -8.344 -0.728 1.00 94.19 116 ALA A N 1
ATOM 814 C CA . ALA A 1 116 ? 1.350 -7.573 -1.484 1.00 94.19 116 ALA A CA 1
ATOM 815 C C . ALA A 1 116 ? 2.630 -7.335 -0.676 1.00 94.19 116 ALA A C 1
ATOM 817 O O . ALA A 1 116 ? 3.734 -7.574 -1.170 1.00 94.19 116 ALA A O 1
ATOM 818 N N . LEU A 1 117 ? 2.492 -6.919 0.584 1.00 94.94 117 LEU A N 1
ATOM 819 C CA . LEU A 1 117 ? 3.623 -6.677 1.476 1.00 94.94 117 LEU A CA 1
ATOM 820 C C . LEU A 1 117 ? 4.361 -7.977 1.806 1.00 94.94 117 LEU A C 1
ATOM 822 O O . LEU A 1 117 ? 5.582 -8.008 1.726 1.00 94.94 117 LEU A O 1
ATOM 826 N N . VAL A 1 118 ? 3.662 -9.083 2.068 1.00 94.12 118 VAL A N 1
ATOM 827 C CA . VAL A 1 118 ? 4.288 -10.399 2.281 1.00 94.12 118 VAL A CA 1
ATOM 828 C C . VAL A 1 118 ? 5.079 -10.838 1.044 1.00 94.12 118 VAL A C 1
ATOM 830 O O . VAL A 1 118 ? 6.191 -11.353 1.181 1.00 94.12 118 VAL A O 1
ATOM 833 N N . ALA A 1 119 ? 4.550 -10.615 -0.163 1.00 92.69 119 ALA A N 1
ATOM 834 C CA . ALA A 1 119 ? 5.266 -10.903 -1.404 1.00 92.69 119 ALA A CA 1
ATOM 835 C C . ALA A 1 119 ? 6.540 -10.050 -1.529 1.00 92.69 119 ALA A C 1
ATOM 837 O O . ALA A 1 119 ? 7.620 -10.602 -1.741 1.00 92.69 119 ALA A O 1
ATOM 838 N N . VAL A 1 120 ? 6.452 -8.734 -1.296 1.00 92.62 120 VAL A N 1
ATOM 839 C CA . VAL A 1 120 ? 7.624 -7.840 -1.253 1.00 92.62 120 VAL A CA 1
ATOM 840 C C . VAL A 1 120 ? 8.664 -8.339 -0.247 1.00 92.62 120 VAL A C 1
ATOM 842 O O . VAL A 1 120 ? 9.844 -8.481 -0.588 1.00 92.62 120 VAL A O 1
ATOM 845 N N . MET A 1 121 ? 8.224 -8.650 0.975 1.00 92.44 121 MET A N 1
ATOM 846 C CA . MET A 1 121 ? 9.095 -9.088 2.060 1.00 92.44 121 MET A CA 1
ATOM 847 C C . MET A 1 121 ? 9.779 -10.415 1.726 1.00 92.44 121 MET A C 1
ATOM 849 O O . MET A 1 121 ? 10.956 -10.589 2.018 1.00 92.44 121 MET A O 1
ATOM 853 N N . ARG A 1 122 ? 9.116 -11.346 1.040 1.00 90.12 122 ARG A N 1
ATOM 854 C CA . ARG A 1 122 ? 9.739 -12.618 0.638 1.00 90.12 122 ARG A CA 1
ATOM 855 C C . ARG A 1 122 ? 10.703 -12.473 -0.540 1.00 90.12 122 ARG A C 1
ATOM 857 O O . ARG A 1 122 ? 11.719 -13.163 -0.568 1.00 90.12 122 ARG A O 1
ATOM 864 N N . THR A 1 123 ? 10.409 -11.600 -1.500 1.00 88.50 123 THR A N 1
ATOM 865 C CA . THR A 1 123 ? 11.189 -11.502 -2.744 1.00 88.50 123 THR A CA 1
ATOM 866 C C . THR A 1 123 ? 12.448 -10.642 -2.600 1.00 88.50 123 THR A C 1
ATOM 868 O O . THR A 1 123 ? 13.493 -10.996 -3.152 1.00 88.50 123 THR A O 1
ATOM 871 N N . HIS A 1 124 ? 12.375 -9.531 -1.857 1.00 82.19 124 HIS A N 1
ATOM 872 C CA . HIS A 1 124 ? 13.414 -8.486 -1.893 1.00 82.19 124 HIS A CA 1
ATOM 873 C C . HIS A 1 124 ? 14.109 -8.209 -0.563 1.00 82.19 124 HIS A C 1
ATOM 875 O O . HIS A 1 124 ? 15.239 -7.716 -0.561 1.00 82.19 124 HIS A O 1
ATOM 881 N N . SER A 1 125 ? 13.473 -8.522 0.566 1.00 72.00 125 SER A N 1
ATOM 882 C CA . SER A 1 125 ? 13.934 -8.022 1.868 1.00 72.00 125 SER A CA 1
ATOM 883 C C . SER A 1 125 ? 15.269 -8.609 2.344 1.00 72.00 125 SER A C 1
ATOM 885 O O . SER A 1 125 ? 16.028 -7.931 3.030 1.00 72.00 125 SER A O 1
ATOM 887 N N . SER A 1 126 ? 15.615 -9.829 1.921 1.00 71.44 126 SER A N 1
ATOM 888 C CA . SER A 1 126 ? 16.888 -10.475 2.275 1.00 71.44 126 SER A CA 1
ATOM 889 C C . SER A 1 126 ? 18.104 -9.835 1.601 1.00 71.44 126 SER A C 1
ATOM 891 O O . SER A 1 126 ? 19.229 -10.012 2.064 1.00 71.44 126 SER A O 1
ATOM 893 N N . ARG A 1 127 ? 17.891 -9.097 0.505 1.00 74.69 127 ARG A N 1
ATOM 894 C CA . ARG A 1 127 ? 18.956 -8.451 -0.276 1.00 74.69 127 ARG A CA 1
ATOM 895 C C . ARG A 1 127 ? 19.070 -6.960 0.009 1.00 74.69 127 ARG A C 1
ATOM 897 O O . ARG A 1 127 ? 20.157 -6.408 -0.127 1.00 74.69 127 ARG A O 1
ATOM 904 N N . LEU A 1 128 ? 17.964 -6.309 0.372 1.00 85.06 128 LEU A N 1
ATOM 905 C CA . LEU A 1 128 ? 17.886 -4.856 0.494 1.00 85.06 128 LEU A CA 1
ATOM 906 C C . LEU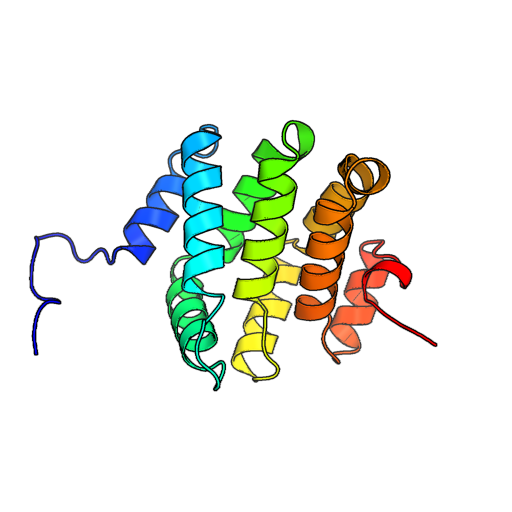 A 1 128 ? 17.213 -4.447 1.802 1.00 85.06 128 LEU A C 1
ATOM 908 O O . LEU A 1 128 ? 15.990 -4.503 1.941 1.00 85.06 128 LEU A O 1
ATOM 912 N N . ARG A 1 129 ? 18.034 -3.946 2.731 1.00 88.75 129 ARG A N 1
ATOM 913 C CA . ARG A 1 129 ? 17.596 -3.402 4.024 1.00 88.75 129 ARG A CA 1
ATOM 914 C C . ARG A 1 129 ? 16.527 -2.317 3.872 1.00 88.75 129 ARG A C 1
ATOM 916 O O . ARG A 1 129 ? 15.554 -2.330 4.611 1.00 88.75 129 ARG A O 1
ATOM 923 N N . SER A 1 130 ? 16.664 -1.435 2.885 1.00 90.12 130 SER A N 1
ATOM 924 C CA . SER A 1 130 ? 15.696 -0.358 2.642 1.00 90.12 130 SER A CA 1
ATOM 925 C C . SER A 1 130 ? 14.299 -0.881 2.296 1.00 90.12 130 SER A C 1
ATOM 927 O O . SER A 1 130 ? 13.306 -0.311 2.737 1.00 90.12 130 SER A O 1
ATOM 929 N N . VAL A 1 131 ? 14.204 -1.980 1.537 1.00 91.50 131 VAL A N 1
ATOM 930 C CA . VAL A 1 131 ? 12.915 -2.610 1.206 1.00 91.50 131 VAL A CA 1
ATOM 931 C C . VAL A 1 131 ? 12.318 -3.286 2.437 1.00 91.50 131 VAL A C 1
ATOM 933 O O . VAL A 1 131 ? 11.112 -3.186 2.644 1.00 91.50 131 VAL A O 1
ATOM 936 N N . TYR A 1 132 ? 13.151 -3.929 3.264 1.00 91.62 132 TYR A N 1
ATOM 937 C CA . TYR A 1 132 ? 12.717 -4.485 4.547 1.00 91.62 132 TYR A CA 1
ATOM 938 C C . TYR A 1 132 ? 12.131 -3.391 5.450 1.00 91.62 132 TYR A C 1
ATOM 940 O O . TYR A 1 132 ? 10.993 -3.503 5.886 1.00 91.62 132 TYR A O 1
ATOM 948 N N . GLU A 1 133 ? 12.867 -2.300 5.667 1.00 92.06 133 GLU A N 1
ATOM 949 C CA . GLU A 1 133 ? 12.444 -1.185 6.524 1.00 92.06 133 GLU A CA 1
ATOM 950 C C . GLU A 1 133 ? 11.159 -0.522 6.020 1.00 92.06 133 GLU A C 1
ATOM 952 O O . GLU A 1 133 ? 10.235 -0.300 6.801 1.00 92.06 133 GLU A O 1
ATOM 957 N N . ALA A 1 134 ? 11.057 -0.268 4.712 1.00 92.81 134 ALA A N 1
ATOM 958 C CA . ALA A 1 134 ? 9.846 0.293 4.122 1.00 92.81 134 ALA A CA 1
ATOM 959 C C . ALA A 1 134 ? 8.653 -0.669 4.225 1.00 92.81 134 ALA A C 1
ATOM 961 O O . ALA A 1 134 ? 7.534 -0.237 4.501 1.00 92.81 134 ALA A O 1
ATOM 962 N N . GLY A 1 135 ? 8.879 -1.970 4.018 1.00 93.50 135 GLY A N 1
ATOM 963 C CA . GLY A 1 135 ? 7.856 -2.999 4.188 1.00 93.50 135 GLY A CA 1
ATOM 964 C C . GLY A 1 135 ? 7.347 -3.068 5.625 1.00 93.50 135 GLY A C 1
ATOM 965 O O . GLY A 1 135 ? 6.136 -3.064 5.837 1.00 93.50 135 GLY A O 1
ATOM 966 N N . CYS A 1 136 ? 8.250 -3.035 6.607 1.00 94.06 136 CYS A N 1
ATOM 967 C CA . CYS A 1 136 ? 7.886 -2.974 8.020 1.00 94.06 136 CYS A CA 1
ATOM 968 C C . CYS A 1 136 ? 7.103 -1.699 8.351 1.00 94.06 136 CYS A C 1
ATOM 970 O O . CYS A 1 136 ? 6.041 -1.774 8.957 1.00 94.06 136 CYS A O 1
ATOM 972 N N . ALA A 1 137 ? 7.561 -0.533 7.886 1.00 92.50 137 ALA A N 1
ATOM 973 C CA . ALA A 1 137 ? 6.862 0.732 8.106 1.00 92.50 137 ALA A CA 1
ATOM 974 C C . ALA A 1 137 ? 5.436 0.726 7.524 1.00 92.50 137 ALA A C 1
ATOM 976 O O . ALA A 1 137 ? 4.507 1.257 8.139 1.00 92.50 137 ALA A O 1
ATOM 977 N N . ALA A 1 138 ? 5.239 0.118 6.351 1.00 94.19 138 ALA A N 1
ATOM 978 C CA . ALA A 1 138 ? 3.916 -0.050 5.756 1.00 94.19 138 ALA A CA 1
ATOM 979 C C . ALA A 1 138 ? 3.041 -1.016 6.568 1.00 94.19 138 ALA A C 1
ATOM 981 O O . ALA A 1 138 ? 1.882 -0.709 6.836 1.0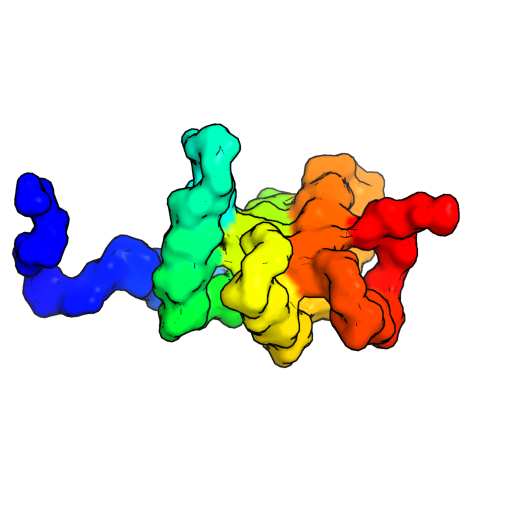0 94.19 138 ALA A O 1
ATOM 982 N N . LEU A 1 139 ? 3.597 -2.151 7.002 1.00 95.00 139 LEU A N 1
ATOM 983 C CA . LEU A 1 139 ? 2.892 -3.128 7.833 1.00 95.00 139 LEU A CA 1
ATOM 984 C C . LEU A 1 139 ? 2.465 -2.529 9.177 1.00 95.00 139 LEU A C 1
ATOM 986 O O . LEU A 1 139 ? 1.301 -2.656 9.542 1.00 95.00 139 LEU A O 1
ATOM 990 N N . THR A 1 140 ? 3.352 -1.814 9.871 1.00 92.44 140 THR A N 1
ATOM 991 C CA . THR A 1 140 ? 3.027 -1.118 11.124 1.00 92.44 140 THR A CA 1
ATOM 992 C C . THR A 1 140 ? 1.940 -0.060 10.920 1.00 92.44 140 THR A C 1
ATOM 994 O O . THR A 1 140 ? 1.029 0.029 11.736 1.00 92.44 140 THR A O 1
ATOM 997 N N . ALA A 1 141 ? 1.977 0.704 9.822 1.00 91.44 141 ALA A N 1
ATOM 998 C CA . ALA A 1 141 ? 0.943 1.702 9.533 1.00 91.44 141 ALA A CA 1
ATOM 999 C C . ALA A 1 141 ? -0.434 1.084 9.238 1.00 91.44 141 ALA A C 1
ATOM 1001 O O . ALA A 1 141 ? -1.452 1.699 9.540 1.00 91.44 141 ALA A O 1
ATOM 1002 N N . ILE A 1 142 ? -0.475 -0.110 8.637 1.00 92.75 142 ILE A N 1
ATOM 1003 C CA . ILE A 1 142 ? -1.732 -0.801 8.325 1.00 92.75 142 ILE A CA 1
ATOM 1004 C C . ILE A 1 142 ? -2.279 -1.535 9.550 1.00 92.75 142 ILE A C 1
ATOM 1006 O O . ILE A 1 142 ? -3.474 -1.463 9.802 1.00 92.75 142 ILE A O 1
ATOM 1010 N N . VAL A 1 143 ? -1.434 -2.245 10.300 1.00 92.81 143 VAL A N 1
ATOM 1011 C CA . VAL A 1 143 ? -1.864 -2.981 11.499 1.00 92.81 143 VAL A CA 1
ATOM 1012 C C . VAL A 1 143 ? -2.286 -2.009 12.600 1.00 92.81 143 VAL A C 1
ATOM 1014 O O . VAL A 1 143 ? -3.346 -2.180 13.198 1.00 92.81 143 VAL A O 1
ATOM 1017 N N . GLY A 1 144 ? -1.491 -0.960 12.832 1.00 86.56 144 GLY A N 1
ATOM 1018 C CA . GLY A 1 144 ? -1.732 -0.008 13.911 1.00 86.56 144 GLY A CA 1
ATOM 1019 C C . GLY A 1 144 ? -1.860 -0.705 15.269 1.00 86.56 144 GLY A C 1
ATOM 1020 O O . GLY A 1 144 ? -1.111 -1.629 15.576 1.00 86.56 144 GLY A O 1
ATOM 1021 N N . GLU A 1 145 ? -2.829 -0.259 16.067 1.00 84.06 145 GLU A N 1
ATOM 1022 C CA . GLU A 1 145 ? -3.191 -0.850 17.367 1.00 84.06 145 GLU A CA 1
ATOM 1023 C C . GLU A 1 145 ? -4.436 -1.756 17.267 1.00 84.06 145 GLU A C 1
ATOM 1025 O O . GLU A 1 145 ? -4.974 -2.204 18.277 1.00 84.06 145 GLU A O 1
ATOM 1030 N N . GLU A 1 146 ? -4.924 -2.013 16.050 1.00 85.88 146 GLU A N 1
ATOM 1031 C CA . GLU A 1 146 ? -6.183 -2.718 15.823 1.00 85.88 146 GLU A CA 1
ATOM 1032 C C . GLU A 1 146 ? -5.964 -4.234 15.823 1.00 85.88 146 GLU A C 1
ATOM 1034 O O . GLU A 1 146 ? -5.383 -4.808 14.898 1.00 85.88 146 GLU A O 1
ATOM 1039 N N . GLU A 1 147 ? -6.486 -4.902 16.851 1.00 88.81 147 GLU A N 1
ATOM 1040 C CA . GLU A 1 147 ? -6.365 -6.353 17.028 1.00 88.81 147 GLU A CA 1
ATOM 1041 C C . GLU A 1 147 ? -6.908 -7.139 15.824 1.00 88.81 147 GLU A C 1
ATOM 1043 O O . GLU A 1 147 ? -6.297 -8.108 15.378 1.00 88.81 147 GLU A O 1
ATOM 1048 N N . GLU A 1 148 ? -8.018 -6.693 15.233 1.00 89.69 148 GLU A N 1
ATOM 1049 C CA . GLU A 1 148 ? -8.598 -7.323 14.041 1.00 89.69 148 GLU A CA 1
ATOM 1050 C C . GLU A 1 148 ? -7.639 -7.283 12.843 1.00 89.69 148 GLU A C 1
ATOM 1052 O O . GLU A 1 148 ? -7.506 -8.265 12.107 1.00 89.69 148 GLU A O 1
ATOM 1057 N N . LEU A 1 149 ? -6.927 -6.165 12.661 1.00 89.69 149 LEU A N 1
ATOM 1058 C CA . LEU A 1 149 ? -5.947 -6.015 11.585 1.00 89.69 149 LEU A CA 1
ATOM 1059 C C . LEU A 1 149 ? -4.683 -6.824 11.875 1.00 89.69 149 LEU A C 1
ATOM 1061 O O . LEU A 1 149 ? -4.090 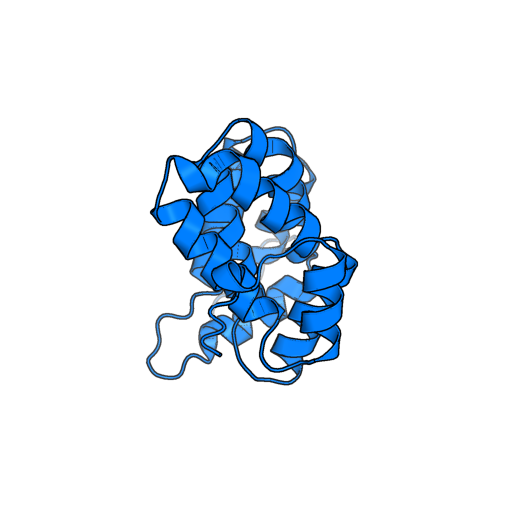-7.364 10.940 1.00 89.69 149 LEU A O 1
ATOM 1065 N N . ARG A 1 150 ? -4.305 -6.978 13.149 1.00 90.69 150 ARG A N 1
ATOM 1066 C CA . ARG A 1 150 ? -3.219 -7.873 13.569 1.00 90.69 150 ARG A CA 1
ATOM 1067 C C . ARG A 1 150 ? -3.539 -9.333 13.251 1.00 90.69 150 ARG A C 1
ATOM 1069 O O . ARG A 1 150 ? -2.734 -10.001 12.605 1.00 90.69 150 ARG A O 1
ATOM 1076 N N . LEU A 1 151 ? -4.730 -9.808 13.613 1.00 91.06 151 LEU A N 1
ATOM 1077 C CA . LEU A 1 151 ? -5.182 -11.167 13.297 1.00 91.06 151 LEU A CA 1
ATOM 1078 C C . LEU A 1 151 ? -5.258 -11.400 11.780 1.00 91.06 151 LEU A C 1
ATOM 1080 O O . LEU A 1 151 ? -4.834 -12.445 11.283 1.00 91.06 151 LEU A O 1
ATOM 1084 N N . ALA A 1 152 ? -5.742 -10.413 11.020 1.00 92.69 152 ALA A N 1
ATOM 1085 C CA . ALA A 1 152 ? -5.753 -10.477 9.561 1.00 92.69 152 ALA A CA 1
ATOM 1086 C C . ALA A 1 152 ? -4.333 -10.516 8.962 1.00 92.69 152 ALA A C 1
ATOM 1088 O O . ALA A 1 152 ? -4.098 -11.227 7.981 1.00 92.69 152 ALA A O 1
ATOM 1089 N N . ALA A 1 153 ? -3.376 -9.795 9.553 1.00 93.00 153 ALA A N 1
ATOM 1090 C CA . ALA A 1 153 ? -1.975 -9.826 9.146 1.00 93.00 153 ALA A CA 1
ATOM 1091 C C . ALA A 1 153 ? -1.364 -11.218 9.370 1.00 93.00 153 ALA A C 1
ATOM 1093 O O . ALA A 1 153 ? -0.751 -11.779 8.458 1.00 93.00 153 ALA A O 1
ATOM 1094 N N . GLU A 1 154 ? -1.585 -11.809 10.546 1.00 92.25 154 GLU A N 1
ATOM 1095 C CA . GLU A 1 154 ? -1.135 -13.166 10.875 1.00 92.25 154 GLU A CA 1
ATOM 1096 C C . GLU A 1 154 ? -1.735 -14.203 9.913 1.00 92.25 154 GLU A C 1
ATOM 1098 O O . GLU A 1 154 ? -1.003 -15.018 9.345 1.00 92.25 154 GLU A O 1
ATOM 1103 N N . ALA A 1 155 ? -3.040 -14.116 9.634 1.00 92.62 155 ALA A N 1
ATOM 1104 C CA . ALA A 1 155 ? -3.720 -14.986 8.672 1.00 92.62 155 ALA A CA 1
ATOM 1105 C C . ALA A 1 155 ? -3.166 -14.844 7.240 1.00 92.62 155 ALA A C 1
ATOM 1107 O O . ALA A 1 155 ? -3.115 -15.819 6.489 1.00 92.62 155 ALA A O 1
ATOM 1108 N N . ALA A 1 156 ? -2.701 -13.649 6.865 1.00 92.38 156 ALA A N 1
ATOM 1109 C CA . ALA A 1 156 ? -2.033 -13.394 5.589 1.00 92.38 156 ALA A CA 1
ATOM 1110 C C . ALA A 1 156 ? -0.553 -13.839 5.565 1.00 92.38 156 ALA A C 1
ATOM 1112 O O . ALA A 1 156 ? 0.100 -13.775 4.519 1.00 92.38 156 ALA A O 1
ATOM 1113 N N . GLY A 1 157 ? -0.011 -14.310 6.693 1.00 93.75 157 GLY A N 1
ATOM 1114 C CA . GLY A 1 157 ? 1.372 -14.766 6.827 1.00 93.75 157 GLY A CA 1
ATOM 1115 C C . GLY A 1 157 ? 2.386 -13.646 7.069 1.00 93.75 157 GLY A C 1
ATOM 1116 O O . GLY A 1 157 ? 3.571 -13.830 6.764 1.00 93.75 157 GLY A O 1
ATOM 1117 N N . VAL A 1 158 ? 1.937 -12.496 7.584 1.00 93.00 158 VAL A N 1
ATOM 1118 C CA . VAL A 1 158 ? 2.814 -11.447 8.118 1.00 93.00 158 VAL A CA 1
ATOM 1119 C C . VAL A 1 158 ? 3.487 -11.975 9.381 1.00 93.00 158 VAL A C 1
ATOM 1121 O O . VAL A 1 158 ? 2.838 -12.529 10.264 1.00 93.00 158 VAL A O 1
ATOM 1124 N N . ARG A 1 159 ? 4.809 -11.820 9.463 1.00 90.81 159 ARG A N 1
ATOM 1125 C CA . ARG A 1 159 ? 5.579 -12.212 10.646 1.00 90.81 159 ARG A CA 1
ATOM 1126 C C . ARG A 1 159 ? 5.570 -11.088 11.675 1.00 90.81 159 ARG A C 1
ATOM 1128 O O . ARG A 1 159 ? 5.694 -9.925 11.299 1.00 90.81 159 ARG A O 1
ATOM 1135 N N . SER A 1 160 ? 5.525 -11.438 12.958 1.00 85.38 160 SER A N 1
ATOM 1136 C CA . SER A 1 160 ? 5.589 -10.475 14.070 1.00 85.38 160 SER A CA 1
ATOM 1137 C C . SER A 1 160 ? 6.844 -9.590 14.027 1.00 85.38 160 SER A C 1
ATOM 1139 O O . SER A 1 160 ? 6.784 -8.405 14.346 1.00 85.38 160 SER A O 1
ATOM 1141 N N . GLU A 1 161 ? 7.965 -10.132 13.536 1.00 88.06 161 GLU A N 1
ATOM 1142 C CA . GLU A 1 161 ? 9.226 -9.403 13.331 1.00 88.06 161 GLU A CA 1
ATOM 1143 C C . GLU A 1 161 ? 9.118 -8.260 12.298 1.00 88.06 161 GLU A C 1
ATOM 1145 O O . GLU A 1 161 ? 9.951 -7.353 12.290 1.00 88.06 161 GLU A O 1
ATOM 1150 N N . TRP A 1 162 ? 8.094 -8.278 11.433 1.00 89.81 162 TRP A N 1
ATOM 1151 C CA . TRP A 1 162 ? 7.870 -7.255 10.406 1.00 89.81 162 TRP A CA 1
ATOM 1152 C C . TRP A 1 162 ? 6.956 -6.117 10.863 1.00 89.81 162 TRP A C 1
ATOM 1154 O O . TRP A 1 162 ? 6.988 -5.045 10.272 1.00 89.81 162 TRP A O 1
ATOM 1164 N N . THR A 1 163 ? 6.141 -6.314 11.898 1.00 83.44 163 THR A N 1
ATOM 1165 C CA . THR A 1 163 ? 5.210 -5.287 12.404 1.00 83.44 163 THR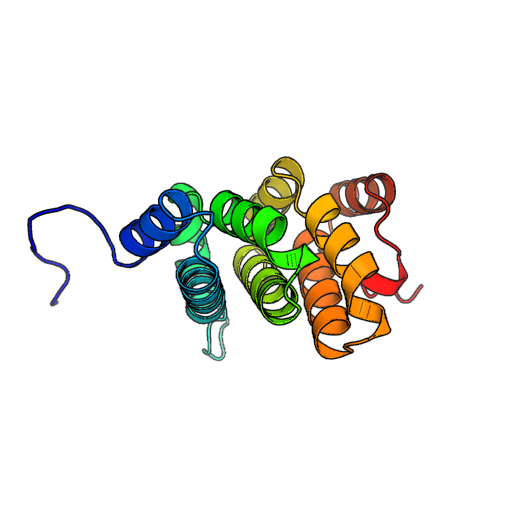 A CA 1
ATOM 1166 C C . THR A 1 163 ? 5.772 -4.504 13.592 1.00 83.44 163 THR A C 1
ATOM 1168 O O . THR A 1 163 ? 5.080 -3.644 14.130 1.00 83.44 163 THR A O 1
ATOM 1171 N N . GLY A 1 164 ? 7.030 -4.756 13.982 1.00 65.25 164 GLY A N 1
ATOM 1172 C CA . GLY A 1 164 ? 7.708 -4.042 15.070 1.00 65.25 164 GLY A CA 1
ATOM 1173 C C . GLY A 1 164 ? 7.249 -4.448 16.473 1.00 65.25 164 GLY A C 1
ATOM 1174 O O . GLY A 1 164 ? 7.457 -3.692 17.418 1.00 65.25 164 GLY A O 1
ATOM 1175 N N . GLY A 1 165 ? 6.632 -5.626 16.621 1.00 48.38 165 GLY A N 1
ATOM 1176 C CA . GLY A 1 165 ? 6.227 -6.154 17.920 1.00 48.38 165 GLY A CA 1
ATOM 1177 C C . GLY A 1 165 ? 7.432 -6.629 18.727 1.00 48.38 165 GLY A C 1
ATOM 1178 O O . GLY A 1 165 ? 7.831 -7.787 18.622 1.00 48.38 165 GLY A O 1
ATOM 1179 N N . SER A 1 166 ? 8.004 -5.748 19.546 1.00 35.94 166 SER A N 1
ATOM 1180 C CA . SER A 1 166 ? 8.654 -6.192 20.779 1.00 35.94 166 SER A CA 1
ATOM 1181 C C . SER A 1 166 ? 7.554 -6.750 21.685 1.00 35.94 166 SER A C 1
ATOM 1183 O O . SER A 1 166 ? 6.590 -6.038 21.969 1.00 35.94 166 SER A O 1
ATOM 1185 N N . HIS A 1 167 ? 7.677 -8.023 22.062 1.00 36.16 167 HIS A N 1
ATOM 1186 C CA . HIS A 1 167 ? 6.913 -8.629 23.156 1.00 36.16 167 HIS A CA 1
ATOM 1187 C C . HIS A 1 167 ? 7.064 -7.838 24.460 1.00 36.16 167 HIS A C 1
ATOM 1189 O O . HIS A 1 167 ? 8.174 -7.302 24.691 1.00 36.16 167 HIS A O 1
#

=== Feature glossary ===
Legend for the data blocks above and below:

— What the protein is —

The amino-acid sequence is the protein's primary structure: the linear order of residues from the N-terminus to the C-terminus, written in one-letter code. Everything else here — the 3D coordinates, the secondary structure, the domain annotations — is ultimately a consequence of this string.

Database cross-references. InterPro integrates a dozen domain/family signature databases into unified entries with residue-range hits. GO terms attach function/process/location labels with evidence codes. CATH codes position the fold in a four-level structural taxonomy. Organism is the NCBI-taxonomy species name.

— Where its atoms are —

The mmCIF block holds the 3D Cartesian coordinates of each backbone atom (N, Cα, C, O) in ångströms. mmCIF is the PDB's canonical archive format — a tagged-loop text representation of the atomic model.

The six renders are orthographic views along the three Cartesian axes in both directions. Representation (cartoon, sticks, or surface) and color scheme (sequence-rainbow or by-chain) vary across proteins so the training set covers all the common visualization conventions.

— Local backbone conformation —

Secondary structure is the local, repeating backbone conformation. DSSP classifies it into eight states by reading the hydrogen-bond network: three helix types (H, G, I), two β types (E, B), two non-regular types (T, S), and unstructured coil (-).

SS3 is a coarse helix/strand/coil call (letters a/b/c) made by the P-SEA algorithm from inter-Cα distances and dihedrals. It is less detailed than DSSP but needs only Cα positions.

Backbone dihedral angles. Every residue except chain termini has a φ (preceding-C → N → Cα → C) and a ψ (N → Cα → C → next-N). They are reported in degrees following the IUPAC sign convention. Secondary structure is essentially a statement about which (φ, ψ) basin each residue occupies.

— Global shape and packing —

The geometric summary reports three shape descriptors. Rg (radius of gyration) measures how spread out the Cα atoms are about their centre of mass; compact globular proteins have small Rg, elongated or unfolded ones large. Cα contacts (<8 Å, |i−j|>4) count long-range residue pairs in spatial proximity — high for tightly packed folds, near zero for rods or random coil. The bounding-box extents give the protein's footprint along x, y, z in Å.

Solvent accessibility: the surface area of each residue that a 1.4 Å water probe can touch, in Å². When only backbone atoms are present the absolute values are lower than full-atom SASA (side chains contribute most of the area) and are flagged as backbone-only.

Plot images: a contact map (which residues are close in 3D, as an N×N binary image), a Ramachandran scatter (backbone torsion angles, revealing secondary-structure composition at a glance), and — for AlphaFold structures — a PAE heatmap (pairwise prediction confidence).

— Structural neighborhood —

Foldseek's 3Di representation compresses backbone geometry into a per-residue letter drawn from a learned twenty-state alphabet. It captures the tertiary interaction pattern around each residue — which residues are packed against it in space, regardless of where they are in sequence.

Structural nearest neighbors (via Foldseek easy-search vs the PDB). Reported per hit: target PDB id, E-value, and alignment TM-score. A TM-score above ~0.5 is the conventional threshold for 'same fold'.

— Confidence and disorder —

pLDDT (predicted Local Distance Difference Test) is AlphaFold's per-residue confidence score, ranging from 0 to 100. Values above 90 indicate high confidence (typically well-packed cores); 70–90 is confident; 50–70 low confidence; below 50 usually means the region is disordered or the prediction is unreliable there. AlphaFold stores pLDDT in the mmCIF B-factor column.

For experimental (PDB) structures, the B-factor (temperature factor) quantifies the positional spread of each atom in the crystal — a combination of thermal vibration and static disorder — in units of Å². High B-factors mark flexible loops or poorly resolved regions; low B-factors mark the rigid, well-ordered core.

Predicted Aligned Error (PAE) is an AlphaFold confidence matrix: entry (i, j) is t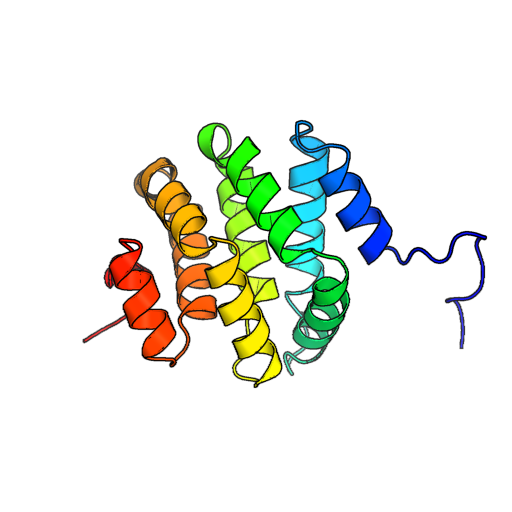he expected error in the position of residue j, in ångströms, when the prediction is superimposed on the true structure at residue i. Low PAE within a block of residues means that block is internally rigid and well-predicted; high PAE between two blocks means their relative placement is uncertain even if each block individually is confident.